Protein AF-A0A1H1GH26-F1 (afdb_monomer_lite)

Structure (mmCIF, N/CA/C/O backbone):
data_AF-A0A1H1GH26-F1
#
_entry.id   AF-A0A1H1GH26-F1
#
loop_
_atom_site.group_PDB
_atom_site.id
_atom_site.type_symbol
_atom_site.label_atom_id
_atom_site.label_alt_id
_atom_site.label_comp_id
_atom_site.label_asym_id
_atom_site.label_entity_id
_atom_site.label_seq_id
_atom_site.pdbx_PDB_ins_code
_atom_site.Cartn_x
_atom_site.Cartn_y
_atom_site.Cartn_z
_atom_site.occupancy
_atom_site.B_iso_or_equiv
_atom_site.auth_seq_id
_atom_site.auth_comp_id
_atom_site.auth_asym_id
_atom_site.auth_atom_id
_atom_site.pdbx_PDB_model_num
ATOM 1 N N . MET A 1 1 ? 11.489 -5.763 -2.041 1.00 88.25 1 MET A N 1
ATOM 2 C CA . MET A 1 1 ? 10.688 -4.729 -2.720 1.00 88.25 1 MET A CA 1
ATOM 3 C C . MET A 1 1 ? 10.363 -3.651 -1.703 1.00 88.25 1 MET A C 1
ATOM 5 O O . MET A 1 1 ? 10.141 -3.991 -0.542 1.00 88.25 1 MET A O 1
ATOM 9 N N . VAL A 1 2 ? 10.379 -2.383 -2.107 1.00 94.75 2 VAL A N 1
ATOM 10 C CA . VAL A 1 2 ? 10.030 -1.272 -1.211 1.00 94.75 2 VAL A CA 1
ATOM 11 C C . VAL A 1 2 ? 8.510 -1.189 -1.086 1.00 94.75 2 VAL A C 1
ATOM 13 O O . VAL A 1 2 ? 7.794 -1.320 -2.080 1.00 94.75 2 VAL A O 1
ATOM 16 N N . VAL A 1 3 ? 8.015 -0.988 0.132 1.00 96.81 3 VAL A N 1
ATOM 17 C CA . VAL A 1 3 ? 6.622 -0.633 0.400 1.00 96.81 3 VAL A CA 1
ATOM 18 C C . VAL A 1 3 ? 6.595 0.712 1.108 1.00 96.81 3 VAL A C 1
ATOM 20 O O . VAL A 1 3 ? 7.145 0.849 2.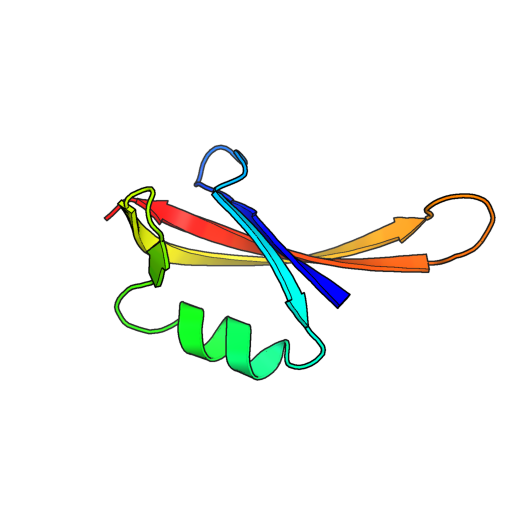202 1.00 96.81 3 VAL A O 1
ATOM 23 N N . ARG A 1 4 ? 5.927 1.690 0.501 1.00 96.75 4 ARG A N 1
ATOM 24 C CA . ARG A 1 4 ? 5.742 3.030 1.053 1.00 96.75 4 ARG A CA 1
ATOM 25 C C . ARG A 1 4 ? 4.295 3.221 1.486 1.00 96.75 4 ARG A C 1
ATOM 27 O O . ARG A 1 4 ? 3.372 2.972 0.716 1.00 96.75 4 ARG A O 1
ATOM 34 N N . PHE A 1 5 ? 4.101 3.671 2.718 1.00 97.06 5 PHE A N 1
ATOM 35 C CA . PHE A 1 5 ? 2.798 4.039 3.260 1.00 97.06 5 PHE A CA 1
ATOM 36 C C . PHE A 1 5 ? 2.641 5.552 3.183 1.00 97.06 5 PHE A C 1
ATOM 38 O O . PHE A 1 5 ? 3.446 6.276 3.771 1.00 97.06 5 PHE A O 1
ATOM 45 N N . CYS A 1 6 ? 1.602 6.019 2.502 1.00 96.75 6 CYS A N 1
ATOM 46 C CA . CYS A 1 6 ? 1.320 7.438 2.313 1.00 96.75 6 CYS A CA 1
ATOM 47 C C . CYS A 1 6 ? -0.041 7.810 2.909 1.00 96.75 6 CYS A C 1
ATOM 49 O O . CYS A 1 6 ? -0.958 6.988 2.952 1.00 96.75 6 CYS A O 1
ATOM 51 N N . ASP A 1 7 ? -0.189 9.054 3.357 1.00 94.69 7 ASP A N 1
ATOM 52 C CA . ASP A 1 7 ? -1.505 9.605 3.680 1.00 94.69 7 ASP A CA 1
ATOM 53 C C . ASP A 1 7 ? -2.300 9.950 2.403 1.00 94.69 7 ASP A C 1
ATOM 55 O O . ASP A 1 7 ? -1.806 9.824 1.278 1.00 94.69 7 ASP A O 1
ATOM 59 N N . SER A 1 8 ? -3.541 10.412 2.565 1.00 89.56 8 SER A N 1
ATOM 60 C CA . SER A 1 8 ? -4.420 10.798 1.453 1.00 89.56 8 SER A CA 1
ATOM 61 C C . SER A 1 8 ? -3.912 11.976 0.609 1.00 89.56 8 SER A C 1
ATOM 63 O O . SER A 1 8 ? -4.415 12.186 -0.492 1.00 89.56 8 SER A O 1
ATOM 65 N N . ASN A 1 9 ? -2.917 12.728 1.088 1.00 91.06 9 ASN A N 1
ATOM 66 C CA . ASN A 1 9 ? -2.276 13.818 0.353 1.00 91.06 9 ASN A CA 1
ATOM 67 C C . ASN A 1 9 ? -0.976 13.371 -0.338 1.00 91.06 9 ASN A C 1
ATOM 69 O O . ASN A 1 9 ? -0.333 14.178 -1.005 1.00 91.06 9 ASN A O 1
ATOM 73 N N . GLY A 1 10 ? -0.580 12.105 -0.177 1.00 89.75 10 GLY A N 1
ATOM 74 C CA . GLY A 1 10 ? 0.673 11.572 -0.703 1.00 89.75 10 GLY A CA 1
ATOM 75 C C . GLY A 1 10 ? 1.892 11.848 0.179 1.00 89.75 10 GLY A C 1
ATOM 76 O O . GLY A 1 10 ? 3.007 11.674 -0.299 1.00 89.75 10 GLY A O 1
ATOM 77 N N . ASN A 1 11 ? 1.717 12.264 1.439 1.00 93.75 11 ASN A N 1
ATOM 78 C CA . ASN A 1 11 ? 2.843 12.427 2.360 1.00 93.75 11 ASN A CA 1
ATOM 79 C C . ASN A 1 11 ? 3.266 11.086 2.961 1.00 93.75 11 ASN A C 1
ATOM 81 O O . ASN A 1 11 ? 2.424 10.281 3.367 1.00 93.75 11 ASN A O 1
ATOM 85 N N . ASP A 1 12 ? 4.571 10.901 3.133 1.00 94.75 12 ASP A N 1
ATOM 86 C CA . ASP A 1 12 ? 5.134 9.656 3.649 1.00 94.75 12 ASP A CA 1
ATOM 87 C C . ASP A 1 12 ? 4.872 9.461 5.150 1.00 94.75 12 ASP A C 1
ATOM 89 O O . ASP A 1 12 ? 5.294 10.232 6.026 1.00 94.75 12 ASP A O 1
ATOM 93 N N . ILE A 1 13 ? 4.204 8.355 5.467 1.00 95.62 13 ILE A N 1
ATOM 94 C CA . ILE A 1 13 ? 3.973 7.889 6.833 1.00 95.62 13 ILE A CA 1
ATOM 95 C C . ILE A 1 13 ? 5.160 7.034 7.272 1.00 95.62 13 ILE A C 1
ATOM 97 O O . ILE A 1 13 ? 5.789 7.350 8.292 1.00 95.62 13 ILE A O 1
ATOM 101 N N . HIS A 1 14 ? 5.4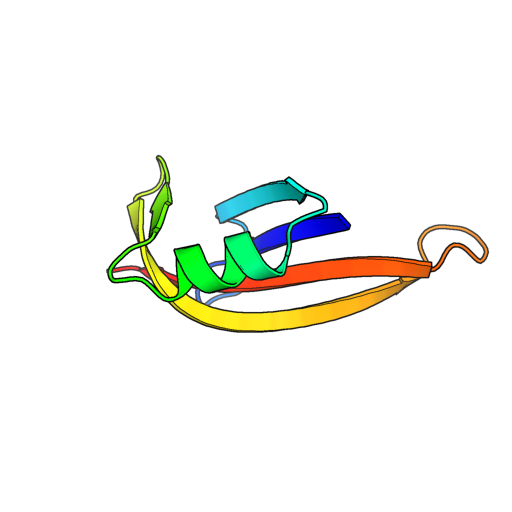54 5.979 6.504 1.00 96.19 14 HIS A N 1
ATOM 102 C CA . HIS A 1 14 ? 6.470 4.970 6.798 1.00 96.19 14 HIS A CA 1
ATOM 103 C C . HIS A 1 14 ? 6.936 4.247 5.522 1.00 96.19 14 HIS A C 1
ATOM 105 O O . HIS A 1 14 ? 6.209 4.200 4.5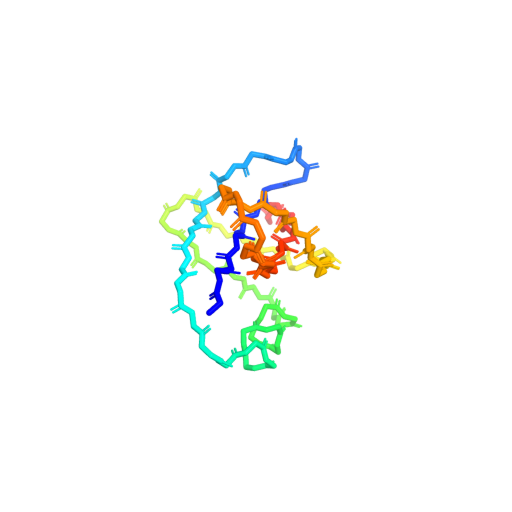33 1.00 96.19 14 HIS A O 1
ATOM 111 N N . GLU A 1 15 ? 8.123 3.646 5.562 1.00 95.75 15 GLU A N 1
ATOM 112 C CA . GLU A 1 15 ? 8.695 2.857 4.469 1.00 95.75 15 GLU A CA 1
ATOM 113 C C . GLU A 1 15 ? 9.321 1.583 5.040 1.00 95.75 15 GLU A C 1
ATOM 115 O O . GLU A 1 15 ? 9.959 1.625 6.094 1.00 95.75 15 GLU A O 1
ATOM 120 N N . ILE A 1 16 ? 9.120 0.459 4.353 1.00 95.75 16 ILE A N 1
ATOM 121 C CA . ILE A 1 16 ? 9.718 -0.833 4.696 1.00 95.75 16 ILE A CA 1
ATOM 122 C C . ILE A 1 16 ? 10.224 -1.543 3.443 1.00 95.75 16 ILE A C 1
ATOM 124 O O . ILE A 1 16 ? 9.742 -1.310 2.334 1.00 95.75 16 ILE A O 1
ATOM 128 N N . GLU A 1 17 ? 11.129 -2.496 3.636 1.00 95.88 17 GLU A N 1
ATOM 129 C CA . GLU A 1 17 ? 11.489 -3.467 2.610 1.00 95.88 17 GLU A CA 1
ATOM 130 C C . GLU A 1 17 ? 10.945 -4.844 2.981 1.00 95.88 17 GLU A C 1
ATOM 132 O O . GLU A 1 17 ? 11.165 -5.346 4.083 1.00 95.88 17 GLU A O 1
ATOM 137 N N . THR A 1 18 ? 10.228 -5.474 2.053 1.00 94.69 18 THR A N 1
ATOM 138 C CA . THR A 1 18 ? 9.726 -6.839 2.234 1.00 94.69 18 THR A CA 1
ATOM 139 C C . THR A 1 18 ? 9.657 -7.593 0.908 1.00 94.69 18 THR A C 1
ATOM 141 O O . THR A 1 18 ? 9.721 -7.008 -0.179 1.00 94.69 18 THR A O 1
ATOM 144 N N . GLN A 1 19 ? 9.553 -8.915 1.001 1.00 93.38 19 GLN A N 1
ATOM 145 C CA . GLN A 1 19 ? 9.183 -9.794 -0.109 1.00 93.38 19 GLN A CA 1
ATOM 146 C C . GLN A 1 19 ? 7.719 -10.257 -0.009 1.00 93.38 19 GLN A C 1
ATOM 148 O O . GLN A 1 19 ? 7.156 -10.702 -1.004 1.00 93.38 19 GLN A O 1
ATOM 153 N N . ASP A 1 20 ? 7.078 -10.113 1.157 1.00 95.19 20 ASP A N 1
ATOM 154 C CA . ASP A 1 20 ? 5.695 -10.538 1.388 1.00 95.19 20 ASP A CA 1
ATOM 155 C C . ASP A 1 20 ? 4.696 -9.395 1.156 1.00 95.19 20 ASP A C 1
ATOM 157 O O . ASP A 1 20 ? 4.174 -8.763 2.074 1.00 95.19 20 ASP A O 1
ATOM 161 N N . ILE A 1 21 ? 4.439 -9.113 -0.117 1.00 93.12 21 ILE A N 1
ATOM 162 C CA . ILE A 1 21 ? 3.519 -8.052 -0.548 1.00 93.12 21 ILE A CA 1
ATOM 163 C C . ILE A 1 21 ? 2.073 -8.391 -0.185 1.00 93.12 21 ILE A C 1
ATOM 165 O O . ILE A 1 21 ? 1.300 -7.531 0.241 1.00 93.12 21 ILE A O 1
ATOM 169 N N . ILE A 1 22 ? 1.709 -9.660 -0.364 1.00 93.62 22 ILE A N 1
ATOM 170 C CA . ILE A 1 22 ? 0.349 -10.153 -0.158 1.00 93.62 22 ILE A CA 1
ATOM 171 C C . ILE A 1 22 ? -0.007 -10.069 1.327 1.00 93.62 22 ILE A C 1
ATOM 173 O O . ILE A 1 22 ? -1.100 -9.599 1.657 1.00 93.62 22 ILE A O 1
ATOM 177 N N . GLY A 1 23 ? 0.914 -10.449 2.217 1.00 94.94 23 GLY A N 1
ATOM 178 C CA . GLY A 1 23 ? 0.750 -10.311 3.659 1.00 94.94 23 GLY A CA 1
ATOM 179 C C . GLY A 1 23 ? 0.575 -8.857 4.084 1.00 94.94 23 GLY A C 1
ATOM 180 O O . GLY A 1 23 ? -0.370 -8.553 4.813 1.00 94.94 23 GLY A O 1
ATOM 181 N N . ILE A 1 24 ? 1.391 -7.934 3.559 1.00 95.38 24 ILE A N 1
ATOM 182 C CA . ILE A 1 24 ? 1.250 -6.500 3.862 1.00 95.38 24 ILE A CA 1
ATOM 183 C C . ILE A 1 24 ? -0.106 -5.954 3.413 1.00 95.38 24 ILE A C 1
ATOM 185 O O . ILE A 1 24 ? -0.794 -5.309 4.203 1.00 95.38 24 ILE A O 1
ATOM 189 N N . ILE A 1 25 ? -0.528 -6.226 2.175 1.00 95.31 25 ILE A N 1
ATOM 190 C CA . ILE A 1 25 ? -1.829 -5.758 1.671 1.00 95.31 25 ILE A CA 1
ATOM 191 C C . ILE A 1 25 ? -2.972 -6.340 2.509 1.00 95.31 25 ILE A C 1
ATOM 193 O O . ILE A 1 25 ? -3.914 -5.621 2.841 1.00 95.31 25 ILE A O 1
ATOM 197 N N . SER A 1 26 ? -2.888 -7.623 2.863 1.00 95.56 26 SER A N 1
ATOM 198 C CA . SER A 1 26 ? -3.907 -8.297 3.673 1.00 95.56 26 SER A CA 1
ATOM 199 C C . SER A 1 26 ? -3.995 -7.699 5.076 1.00 95.56 26 SER A C 1
ATOM 201 O O . SER A 1 26 ? -5.097 -7.432 5.547 1.00 95.56 26 SER A O 1
ATOM 203 N N . ALA A 1 27 ? -2.853 -7.415 5.710 1.00 94.81 27 ALA A N 1
ATOM 204 C CA . ALA A 1 27 ? -2.802 -6.748 7.007 1.00 94.81 27 ALA A CA 1
ATOM 205 C C . ALA A 1 27 ? -3.386 -5.328 6.941 1.00 94.81 27 ALA A C 1
ATOM 207 O O . ALA A 1 27 ? -4.147 -4.933 7.821 1.00 94.81 27 ALA A O 1
ATOM 208 N N . CYS A 1 28 ? -3.096 -4.579 5.872 1.00 95.44 28 CYS A N 1
ATOM 209 C CA . CYS A 1 28 ? -3.620 -3.223 5.697 1.00 95.44 28 CYS A CA 1
ATOM 210 C C . CYS A 1 28 ? -5.140 -3.193 5.530 1.00 95.44 28 CYS A C 1
ATOM 212 O O . CYS A 1 28 ? -5.791 -2.293 6.046 1.00 95.44 28 CYS A O 1
ATOM 214 N N . LYS A 1 29 ? -5.707 -4.180 4.829 1.00 95.38 29 LYS A N 1
ATOM 215 C CA . LYS A 1 29 ? -7.155 -4.312 4.604 1.00 95.38 29 LYS A CA 1
ATOM 216 C C . LYS A 1 29 ? -7.949 -4.751 5.844 1.00 95.38 29 LYS A C 1
ATOM 218 O O . LYS A 1 29 ? -9.160 -4.936 5.733 1.00 95.38 29 LYS A O 1
ATOM 223 N N . GLY A 1 30 ? -7.291 -4.943 6.989 1.00 91.94 30 GLY A N 1
ATOM 224 C CA . GLY A 1 30 ? -7.955 -5.124 8.278 1.00 91.94 30 GLY A CA 1
ATOM 225 C C . GLY A 1 30 ? -8.649 -3.848 8.775 1.00 91.94 30 GLY A C 1
ATOM 226 O O . GLY A 1 30 ? -8.808 -2.872 8.046 1.00 91.94 30 GLY A O 1
ATOM 227 N N . GLU A 1 31 ? -9.064 -3.852 10.042 1.00 89.06 31 GLU A N 1
ATOM 228 C CA . GLU A 1 31 ? -9.831 -2.742 10.630 1.00 89.06 31 GLU A CA 1
ATOM 229 C C . GLU A 1 31 ? -9.010 -1.458 10.805 1.00 89.06 31 GLU A C 1
ATOM 231 O O . GLU A 1 31 ? -9.539 -0.361 10.633 1.00 89.06 31 GLU A O 1
ATOM 236 N N . ALA A 1 32 ? -7.725 -1.583 11.150 1.00 92.50 32 ALA A N 1
ATOM 237 C CA . ALA A 1 32 ? -6.844 -0.443 11.360 1.00 92.50 32 ALA A CA 1
ATOM 238 C C . ALA A 1 32 ? -5.373 -0.800 11.127 1.00 92.50 32 ALA A C 1
ATOM 240 O O . ALA A 1 32 ? -4.919 -1.905 11.424 1.00 92.50 32 ALA A O 1
ATOM 241 N N . VAL A 1 33 ? -4.614 0.193 10.669 1.00 94.44 33 VAL A N 1
ATOM 242 C CA . VAL A 1 33 ? -3.155 0.186 10.584 1.00 94.44 33 VAL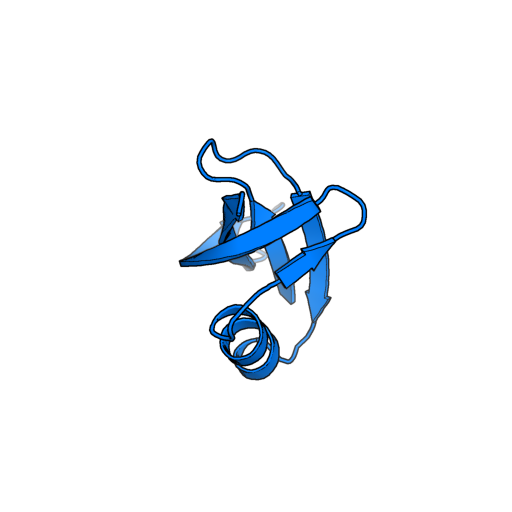 A CA 1
ATOM 243 C C . VAL A 1 33 ? -2.628 1.240 11.548 1.00 94.44 33 VAL A C 1
ATOM 245 O O . VAL A 1 33 ? -3.033 2.402 11.493 1.00 94.44 33 VAL A O 1
ATOM 248 N N . VAL A 1 34 ? -1.735 0.842 12.452 1.00 94.00 34 VAL A N 1
ATOM 249 C CA . VAL A 1 34 ? -1.228 1.720 13.512 1.00 94.00 34 VAL A CA 1
ATOM 250 C C . VAL A 1 34 ? 0.251 1.998 13.286 1.00 94.00 34 VAL A C 1
ATOM 252 O O . VAL A 1 34 ? 1.063 1.081 13.197 1.00 94.00 34 VAL A O 1
ATOM 255 N N . PHE A 1 35 ? 0.596 3.282 13.246 1.00 93.12 35 PHE A N 1
ATOM 256 C CA . PHE A 1 35 ? 1.972 3.771 13.253 1.00 93.12 35 PHE A CA 1
ATOM 257 C C . PHE A 1 35 ? 2.169 4.705 14.45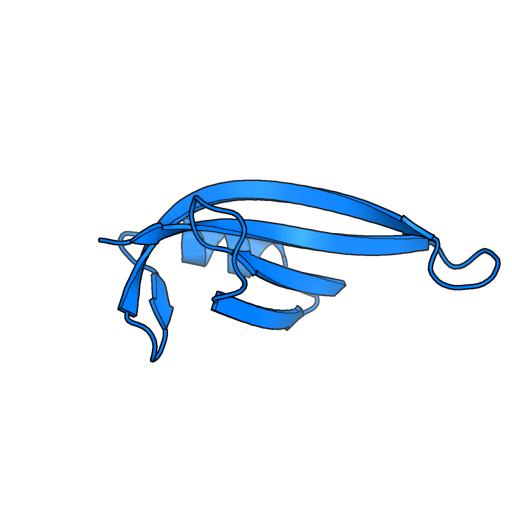2 1.00 93.12 35 PHE A C 1
ATOM 259 O O . PHE A 1 35 ? 1.192 5.254 14.963 1.00 93.12 35 PHE A O 1
ATOM 266 N N . PRO A 1 36 ? 3.415 5.007 14.869 1.00 91.31 36 PRO A N 1
ATOM 267 C CA . PRO A 1 36 ? 3.661 6.001 15.920 1.00 91.31 36 PRO A CA 1
ATOM 268 C C . PRO A 1 36 ? 3.021 7.375 15.645 1.00 91.31 36 PRO A C 1
ATOM 270 O O . PRO A 1 36 ? 2.755 8.135 16.570 1.00 91.31 36 PRO A O 1
ATOM 273 N N . LYS A 1 37 ? 2.767 7.693 14.368 1.00 82.06 37 LYS A N 1
ATOM 274 C CA . LYS A 1 37 ? 2.143 8.943 13.912 1.00 82.06 37 LYS A CA 1
ATOM 275 C C . LYS A 1 37 ? 0.602 8.945 13.985 1.00 82.06 37 LYS A C 1
ATOM 277 O O . LYS A 1 37 ? 0.008 10.009 13.808 1.00 82.06 37 LYS A O 1
ATOM 282 N N . GLY A 1 38 ? -0.051 7.805 14.242 1.00 91.31 38 GLY A N 1
ATOM 283 C CA . GLY A 1 38 ? -1.509 7.724 14.375 1.00 91.31 38 GLY A CA 1
ATOM 284 C C . GLY A 1 38 ? -2.138 6.389 13.969 1.00 91.31 38 GLY A C 1
ATOM 285 O O . GLY A 1 38 ? -1.457 5.413 13.654 1.00 91.31 38 GLY A O 1
ATOM 286 N N . HIS A 1 39 ? -3.471 6.384 13.978 1.00 94.94 39 HIS A N 1
ATOM 287 C CA . HIS A 1 39 ? -4.315 5.285 13.518 1.00 94.94 39 HIS A CA 1
ATOM 288 C C . HIS A 1 39 ? -4.836 5.600 12.121 1.00 94.94 39 HIS A C 1
ATOM 290 O O . HIS A 1 39 ? -5.195 6.745 11.826 1.00 94.94 39 HIS A O 1
ATOM 296 N N . TYR A 1 40 ? -4.860 4.583 11.273 1.00 96.19 40 TYR A N 1
ATOM 297 C CA . TYR A 1 40 ? -5.221 4.732 9.881 1.00 96.19 40 TYR A CA 1
ATOM 298 C C . TYR A 1 40 ? -6.086 3.572 9.394 1.00 96.19 40 TYR A C 1
ATOM 300 O O . TYR A 1 40 ? -6.043 2.473 9.940 1.00 96.19 40 TYR A O 1
ATOM 308 N N . THR A 1 41 ? -6.815 3.801 8.308 1.00 96.62 41 THR A N 1
ATOM 309 C CA . THR A 1 41 ? -7.557 2.784 7.557 1.00 96.62 41 THR A CA 1
ATOM 310 C C . THR A 1 41 ? -7.031 2.702 6.133 1.00 96.62 41 THR A C 1
ATOM 312 O O . THR A 1 41 ? -6.611 3.703 5.548 1.00 96.62 41 THR A O 1
ATOM 315 N N . TYR A 1 42 ? -7.032 1.500 5.564 1.00 96.62 42 TYR A N 1
ATOM 316 C CA . TYR A 1 42 ? -6.630 1.304 4.178 1.00 96.62 42 TYR A CA 1
ATOM 317 C C . TYR A 1 42 ? -7.578 2.012 3.206 1.00 96.62 42 TYR A C 1
ATOM 319 O O . TYR A 1 42 ? -8.797 1.922 3.338 1.00 96.62 42 TYR A O 1
ATOM 327 N N . SER A 1 43 ? -6.998 2.686 2.211 1.00 96.38 43 SER A N 1
ATOM 328 C CA . SER A 1 43 ? -7.733 3.341 1.128 1.00 96.38 43 SER A CA 1
ATOM 329 C C . SER A 1 43 ? -7.554 2.573 -0.183 1.00 96.38 43 SER A C 1
ATOM 331 O O . SER A 1 43 ? -8.480 1.932 -0.679 1.00 96.38 43 SER A O 1
ATOM 333 N N . ASN A 1 44 ? -6.338 2.581 -0.729 1.00 96.25 44 ASN A N 1
ATOM 334 C CA . ASN A 1 44 ? -5.969 1.854 -1.940 1.00 96.25 44 ASN A CA 1
ATOM 335 C C . ASN A 1 44 ? -4.458 1.551 -1.950 1.00 96.25 44 ASN A C 1
ATOM 337 O O . ASN A 1 44 ? -3.718 1.917 -1.037 1.00 96.25 44 ASN A O 1
ATOM 341 N N . HIS A 1 45 ? -3.992 0.833 -2.971 1.00 96.31 45 HIS A N 1
ATOM 342 C CA . HIS A 1 45 ? -2.564 0.682 -3.240 1.00 96.31 45 HIS A CA 1
ATOM 343 C C . HIS A 1 45 ? -2.294 0.687 -4.742 1.00 96.31 45 HIS A C 1
ATOM 345 O O . HIS A 1 45 ? -3.178 0.357 -5.534 1.00 96.31 45 HIS A O 1
ATOM 351 N N . ILE A 1 46 ? -1.064 1.019 -5.115 1.00 95.25 46 ILE A N 1
ATOM 352 C CA . ILE A 1 46 ? -0.562 0.948 -6.486 1.00 95.25 46 ILE A CA 1
ATOM 353 C C . ILE A 1 46 ? 0.793 0.244 -6.501 1.00 95.25 46 ILE A C 1
ATOM 355 O O . ILE A 1 46 ? 1.609 0.439 -5.601 1.00 95.25 46 ILE A O 1
ATOM 359 N N . LEU A 1 47 ? 1.024 -0.576 -7.524 1.00 94.31 47 LEU A N 1
ATOM 360 C CA . LEU A 1 47 ? 2.339 -1.137 -7.815 1.00 94.31 47 LEU A CA 1
ATOM 361 C C . LEU A 1 47 ? 2.997 -0.252 -8.873 1.00 94.31 47 LEU A C 1
ATOM 363 O O . LEU A 1 47 ? 2.484 -0.120 -9.985 1.00 94.31 47 LEU A O 1
ATOM 367 N N . SER A 1 48 ? 4.086 0.397 -8.488 1.00 90.75 48 SER A N 1
ATOM 368 C CA . SER A 1 48 ? 4.840 1.329 -9.313 1.00 90.75 48 SER A CA 1
ATOM 369 C C . SER A 1 48 ? 6.129 0.681 -9.798 1.00 90.75 48 SER A C 1
ATOM 371 O O . SER A 1 48 ? 6.819 -0.011 -9.046 1.00 90.75 48 SER A O 1
ATOM 373 N N . PHE A 1 49 ? 6.458 0.950 -11.057 1.00 89.56 49 PHE A N 1
ATOM 374 C CA . PHE A 1 49 ? 7.675 0.489 -11.705 1.00 89.56 49 PHE A CA 1
ATOM 375 C C . PHE A 1 49 ? 8.420 1.701 -12.247 1.00 89.56 49 PHE A C 1
ATOM 377 O O . PHE A 1 49 ? 7.851 2.493 -12.998 1.00 89.56 49 PHE A O 1
ATOM 384 N N . TYR A 1 50 ? 9.689 1.851 -11.887 1.00 85.75 50 TYR A N 1
ATOM 385 C CA . TYR A 1 50 ? 10.512 2.960 -12.365 1.00 85.75 50 TYR A CA 1
ATOM 386 C C . TYR A 1 50 ? 11.961 2.528 -12.571 1.00 85.75 50 TYR A C 1
ATOM 388 O O . TYR A 1 50 ? 12.435 1.579 -11.949 1.00 85.75 50 TYR A O 1
ATOM 396 N N . SER A 1 51 ? 12.685 3.213 -13.458 1.00 82.56 51 SER A N 1
ATOM 397 C CA . SER A 1 51 ? 14.121 2.988 -13.615 1.00 82.56 51 SER A CA 1
ATOM 398 C C . SER A 1 51 ? 14.885 3.801 -12.574 1.00 82.56 51 SER A C 1
ATOM 400 O O . SER A 1 51 ? 14.648 4.997 -12.393 1.00 82.56 51 SER A O 1
ATOM 402 N N . LYS A 1 52 ? 15.812 3.152 -11.867 1.00 73.69 52 LYS A N 1
ATOM 403 C CA . LYS A 1 52 ? 16.731 3.836 -10.955 1.00 73.69 52 LYS A CA 1
ATOM 404 C C . LYS A 1 52 ? 18.155 3.529 -11.407 1.00 73.69 52 LYS A C 1
ATOM 406 O O . LYS A 1 52 ? 18.644 2.436 -11.151 1.00 73.69 52 LYS A O 1
ATOM 411 N N . ASN A 1 53 ? 18.785 4.506 -12.066 1.00 66.00 53 ASN A N 1
ATOM 412 C CA . ASN A 1 53 ? 20.166 4.486 -12.574 1.00 66.00 53 ASN A CA 1
ATOM 413 C C . ASN A 1 53 ? 20.479 3.343 -13.565 1.00 66.00 53 ASN A C 1
ATOM 415 O O . ASN A 1 53 ? 20.811 2.244 -13.133 1.00 66.00 53 ASN A O 1
ATOM 419 N N . ASP A 1 54 ? 20.442 3.636 -14.871 1.00 60.72 54 ASP A N 1
ATOM 420 C CA . ASP A 1 54 ? 20.928 2.767 -15.961 1.00 60.72 54 ASP A CA 1
ATOM 421 C C . ASP A 1 54 ? 20.426 1.306 -15.898 1.00 60.72 54 ASP A C 1
ATOM 423 O O . ASP A 1 54 ? 21.116 0.391 -15.454 1.00 60.72 54 ASP A O 1
ATOM 427 N N . ASP A 1 55 ? 19.199 1.092 -16.385 1.00 65.12 55 ASP A N 1
ATOM 428 C CA . ASP A 1 55 ? 18.618 -0.218 -16.743 1.00 65.12 55 ASP A CA 1
ATOM 429 C C . ASP A 1 55 ? 18.165 -1.165 -15.617 1.00 65.12 55 ASP A C 1
ATOM 431 O O . ASP A 1 55 ? 17.626 -2.239 -15.897 1.00 65.12 55 ASP A O 1
ATOM 435 N N . LYS A 1 56 ? 18.262 -0.778 -14.340 1.00 73.44 56 LYS A N 1
ATOM 436 C CA . LYS A 1 56 ? 17.622 -1.544 -13.253 1.00 73.44 56 LYS A CA 1
ATOM 437 C C . LYS A 1 56 ? 16.182 -1.087 -13.018 1.00 73.44 56 LYS A C 1
ATOM 439 O O . LYS A 1 56 ? 15.931 -0.014 -12.459 1.00 73.44 56 LYS A O 1
ATOM 444 N N . MET A 1 57 ? 15.235 -1.931 -13.430 1.00 78.88 57 MET A N 1
ATOM 445 C CA . MET A 1 57 ? 13.816 -1.781 -13.105 1.00 78.88 57 MET A CA 1
ATOM 446 C C . MET A 1 57 ? 13.632 -1.967 -11.596 1.00 78.88 57 MET A C 1
ATOM 448 O O . MET A 1 57 ? 13.994 -2.999 -11.034 1.00 78.88 57 MET A O 1
ATOM 452 N N . SER A 1 58 ? 13.136 -0.926 -10.937 1.00 86.50 58 SER A N 1
ATOM 453 C CA . SER A 1 58 ? 12.797 -0.923 -9.519 1.00 86.50 58 SER A CA 1
ATOM 454 C C . SER A 1 58 ? 11.290 -1.061 -9.366 1.00 86.50 58 SER A C 1
ATOM 456 O O . SER A 1 58 ? 10.525 -0.473 -10.131 1.00 86.50 58 SER A O 1
ATOM 458 N N . GLU A 1 59 ? 10.887 -1.832 -8.362 1.00 89.75 59 GLU A N 1
ATOM 459 C CA . GLU A 1 59 ? 9.490 -2.097 -8.032 1.00 89.75 59 GLU A CA 1
ATOM 460 C C . GLU A 1 59 ? 9.183 -1.560 -6.635 1.00 89.75 59 GLU A C 1
ATOM 462 O O . GLU A 1 59 ? 9.936 -1.791 -5.680 1.00 89.75 59 GLU A O 1
ATOM 467 N N . GLU A 1 60 ? 8.064 -0.855 -6.518 1.00 93.25 60 GLU A N 1
ATOM 468 C CA . GLU A 1 60 ? 7.603 -0.258 -5.271 1.00 93.25 60 GLU A CA 1
ATOM 469 C C . GLU A 1 60 ? 6.088 -0.401 -5.133 1.00 93.25 60 GLU A C 1
ATOM 471 O O . GLU A 1 60 ? 5.337 -0.076 -6.050 1.00 93.25 60 GLU A O 1
ATOM 476 N N . LEU A 1 61 ? 5.624 -0.848 -3.968 1.00 96.00 61 LEU A N 1
ATOM 477 C CA . LEU A 1 61 ? 4.211 -0.779 -3.607 1.00 96.00 61 LEU A CA 1
ATOM 478 C C . LEU A 1 61 ? 3.964 0.499 -2.816 1.00 96.00 61 LEU A C 1
ATOM 480 O O . LEU A 1 61 ? 4.566 0.702 -1.765 1.00 96.00 61 LEU A O 1
ATOM 484 N N . ILE A 1 62 ? 3.024 1.315 -3.269 1.00 96.44 62 ILE A N 1
ATOM 485 C CA . ILE A 1 62 ? 2.562 2.483 -2.524 1.00 96.44 62 ILE A CA 1
ATOM 486 C C . ILE A 1 62 ? 1.185 2.151 -1.958 1.00 96.44 62 ILE A C 1
ATOM 488 O O . ILE A 1 62 ? 0.264 1.826 -2.707 1.00 96.44 62 ILE A O 1
ATOM 492 N N . VAL A 1 63 ? 1.046 2.208 -0.637 1.00 97.19 63 VAL A N 1
ATOM 493 C CA . VAL A 1 63 ? -0.198 1.963 0.097 1.00 97.19 63 VAL A CA 1
ATOM 494 C C . VAL A 1 63 ? -0.695 3.291 0.650 1.00 97.19 63 VAL A C 1
ATOM 496 O O . VAL A 1 63 ? -0.034 3.895 1.492 1.00 97.19 63 VAL A O 1
ATOM 499 N N . TYR A 1 64 ? -1.869 3.735 0.211 1.00 97.00 64 TYR A N 1
ATOM 500 C CA . TYR A 1 64 ? -2.481 4.949 0.736 1.00 97.00 64 TYR A CA 1
ATOM 501 C C . TYR A 1 64 ? -3.427 4.626 1.881 1.00 97.00 64 TYR A C 1
ATOM 503 O O . TYR A 1 64 ? -4.237 3.691 1.819 1.00 97.00 64 TYR A O 1
ATOM 511 N N . LEU A 1 65 ? -3.342 5.450 2.914 1.00 96.88 65 LEU A N 1
ATOM 512 C CA . LEU A 1 65 ? -4.073 5.301 4.152 1.00 96.88 65 LEU A CA 1
ATOM 513 C C . LEU A 1 65 ? -4.836 6.585 4.481 1.00 96.88 65 LEU A C 1
ATOM 515 O O . LEU A 1 65 ? -4.327 7.695 4.322 1.00 96.88 65 LEU A O 1
ATOM 519 N N . ASN A 1 66 ? -6.049 6.430 4.998 1.00 95.62 66 ASN A N 1
ATOM 520 C CA . ASN A 1 66 ? -6.836 7.529 5.541 1.00 95.62 66 ASN A CA 1
ATOM 521 C C . ASN A 1 66 ? -6.634 7.577 7.050 1.00 95.62 66 ASN A C 1
ATOM 523 O O . ASN A 1 66 ? -6.669 6.541 7.712 1.00 95.62 66 ASN A O 1
ATOM 527 N N . LYS A 1 67 ? -6.436 8.770 7.605 1.00 92.88 67 LYS A N 1
ATOM 528 C CA . LYS A 1 67 ? -6.379 8.932 9.058 1.00 92.88 67 LYS A CA 1
ATOM 529 C C . LYS A 1 67 ? -7.757 8.622 9.653 1.00 92.88 67 LYS A C 1
ATOM 531 O O . LYS A 1 67 ? -8.751 9.147 9.151 1.00 92.88 67 LYS A O 1
ATOM 536 N N . SER A 1 68 ? -7.788 7.751 10.660 1.00 85.12 68 SER A N 1
ATOM 537 C CA . SER A 1 68 ? -8.995 7.428 11.433 1.00 85.12 68 SER A CA 1
ATOM 538 C C . SER A 1 68 ? -9.415 8.577 12.342 1.00 85.12 68 SER A C 1
ATOM 540 O O . SER A 1 68 ? -8.520 9.324 12.806 1.00 85.12 68 SER A O 1
#

Organism: NCBI:txid553311

Sequence (68 aa):
MVVRFCDSNGNDIHEIETQDII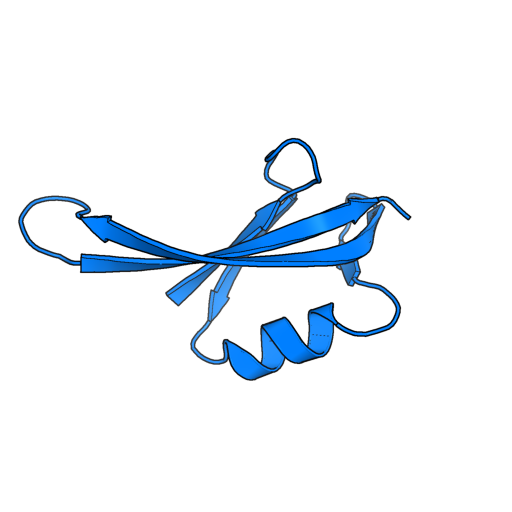GIISACKGEAVVFPKGHYTYSNHILSFYSKNDDKMSEELIVYLNKS

Secondary structure (DSSP, 8-state):
-EEEEEETTS-EEEEEE-S-HHHHHHHHTSS-EEETTEEEEEEEEEEEEEE-SSS-EEEEEEEEEEE-

pLDDT: mean 91.41, std 7.79, range [60.72, 97.19]

Radius of gyration: 12.48 Å; chains: 1; bounding box: 31×24×33 Å

Foldseek 3Di:
DKEFEAEPVRHTDDIDDDPCPVVVVVVQCDPWDDDPVAIWHWDDKDWDWDDDPDPDIDIYIYTYIYGD